Protein AF-A0A7C4MAB5-F1 (afdb_monomer)

Radius of gyration: 13.1 Å; Cα contacts (8 Å, |Δi|>4): 128; chains: 1; bounding box: 33×31×40 Å

Mean predicted aligned error: 6.9 Å

Foldseek 3Di:
DDDDCDDDAQEQDPVRVSVVVVVVCLVPPQKHKYKYWDPSQVVVVVVQVVDPQKDFPDWDWDDDPDPDTTTMIITMMHGDDD

Nearest PDB structures (foldseek):
  1vhs-assembly1_A  TM=5.110E-01  e=1.006E-01  Bacillus subtilis
  1uw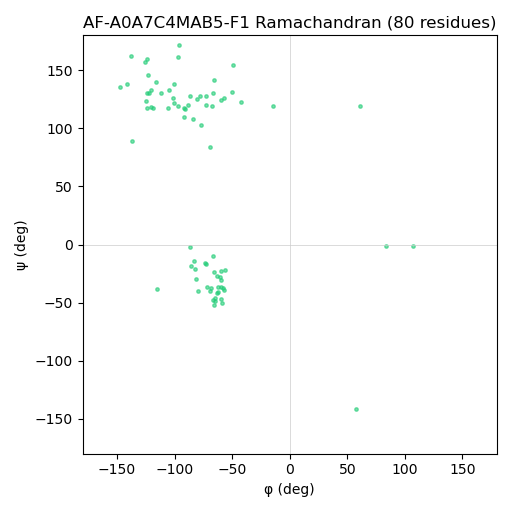v-assembly1_A  TM=6.730E-01  e=1.333E+00  Escherichia coli K-12
  5wif-assembly1_C  TM=4.591E-01  e=1.424E+00  Yersinia pestis
  1yr0-assembly2_D  TM=4.159E-01  e=1.626E+00  Agrobacterium fabrum str. C58
  4r9m-assembly1_C  TM=4.307E-01  e=2.763E+00  Escherichia coli K-12

Sequence (82 aa):
MKGEVRGKPIFCRSDGEWKIELEERLHKDAEIMLLALGDVKYKVLAYLNKRKDIEIVKLETRHKKKRGKDTGLKVTVRKRQQ

pLDDT: mean 83.42, std 16.48, range [33.31, 95.12]

Secondary structure (DSSP, 8-state):
-----PPPPEEE-TT-THHHHHHHHHTT-S-EEEEE-TTHHHHHHHHHHH-SSEEEEEEEEE--SSTTS--EEEEEEEEPP-

Solvent-accessible surface area (backbone atoms only — not comparable to full-atom values): 4872 Å² total; per-residue (Å²): 138,83,79,76,88,69,60,84,66,45,66,42,56,88,86,52,62,45,56,59,5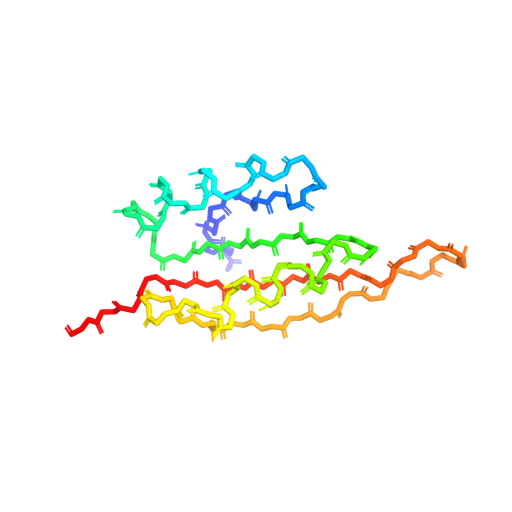8,46,56,65,38,49,78,73,42,80,55,46,35,39,37,20,48,48,73,40,30,58,56,51,50,58,52,55,74,71,38,84,57,49,38,81,77,42,82,45,79,42,76,59,92,60,89,90,64,52,58,25,33,38,37,32,33,27,54,48,82,128

Structure (mmCIF, N/CA/C/O backbone):
data_AF-A0A7C4MAB5-F1
#
_entry.id   AF-A0A7C4MAB5-F1
#
loop_
_atom_site.group_PDB
_atom_site.id
_atom_site.type_symbol
_atom_site.label_atom_id
_atom_site.label_alt_id
_atom_site.label_comp_id
_atom_site.label_asym_id
_atom_site.label_entity_id
_atom_site.label_seq_id
_atom_site.pdbx_PDB_ins_code
_atom_site.Cartn_x
_atom_site.Cartn_y
_atom_site.Cartn_z
_atom_site.occupancy
_atom_site.B_iso_or_equiv
_atom_site.auth_seq_id
_atom_site.auth_comp_id
_atom_site.auth_asym_id
_atom_site.auth_atom_id
_atom_site.pdbx_PDB_model_num
ATOM 1 N N . MET A 1 1 ? -19.063 21.238 -5.777 1.00 33.31 1 MET A N 1
ATOM 2 C CA . MET A 1 1 ? -18.608 19.946 -5.219 1.00 33.31 1 MET A CA 1
ATOM 3 C C . MET A 1 1 ? -17.082 19.913 -5.254 1.00 33.31 1 MET A C 1
ATOM 5 O O . MET A 1 1 ? -16.513 19.642 -6.302 1.00 33.31 1 MET A O 1
ATOM 9 N N . LYS A 1 2 ? -16.409 20.317 -4.167 1.00 37.69 2 LYS A N 1
ATOM 10 C CA . LYS A 1 2 ? -14.93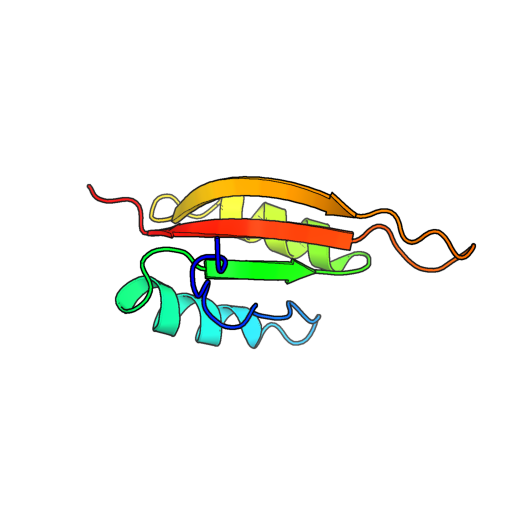9 20.278 -4.073 1.00 37.69 2 LYS A CA 1
ATOM 11 C C . LYS A 1 2 ? -14.553 18.941 -3.446 1.00 37.69 2 LYS A C 1
ATOM 13 O O . LYS A 1 2 ? -15.008 18.638 -2.351 1.00 37.69 2 LYS A O 1
ATOM 18 N N . GLY A 1 3 ? -13.815 18.137 -4.208 1.00 37.88 3 GLY A N 1
ATOM 19 C CA . GLY A 1 3 ? -13.428 16.780 -3.847 1.00 37.88 3 GLY A CA 1
ATOM 20 C C . GLY A 1 3 ? -12.667 16.735 -2.527 1.00 37.88 3 GLY A C 1
ATOM 21 O O . GLY A 1 3 ? -11.688 17.451 -2.345 1.00 37.88 3 GLY A O 1
ATOM 22 N N . GLU A 1 4 ? -13.184 15.892 -1.641 1.00 40.53 4 GLU A N 1
ATOM 23 C CA . GLU A 1 4 ? -12.544 15.226 -0.510 1.00 40.53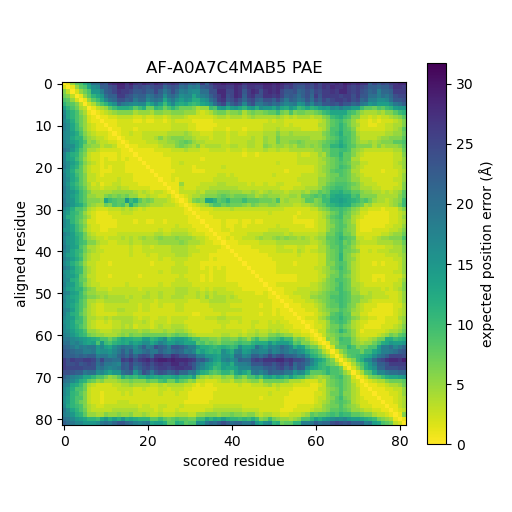 4 GLU A CA 1
ATOM 24 C C . GLU A 1 4 ? -11.006 15.284 -0.555 1.00 40.53 4 GLU A C 1
ATOM 26 O O . GLU A 1 4 ? -10.374 14.793 -1.497 1.00 40.53 4 GLU A O 1
ATOM 31 N N . VAL A 1 5 ? -10.402 15.905 0.462 1.00 46.19 5 VAL A N 1
ATOM 32 C CA . VAL A 1 5 ? -8.946 15.984 0.635 1.00 46.19 5 VAL A CA 1
ATOM 33 C C . VAL A 1 5 ? -8.437 14.586 0.981 1.00 46.19 5 VAL A C 1
ATOM 35 O O . VAL A 1 5 ? -8.279 14.225 2.141 1.00 46.19 5 VAL A O 1
ATOM 38 N N . ARG A 1 6 ? -8.213 13.761 -0.041 1.00 58.97 6 ARG A N 1
ATOM 39 C CA . ARG A 1 6 ? -7.491 12.497 0.107 1.00 58.97 6 ARG A CA 1
ATOM 40 C C . ARG A 1 6 ? -6.020 12.834 0.315 1.00 58.97 6 ARG A C 1
ATOM 42 O O . ARG A 1 6 ? -5.459 13.603 -0.469 1.00 58.97 6 ARG A O 1
ATOM 49 N N . GLY A 1 7 ? -5.420 12.294 1.375 1.00 67.19 7 GLY A N 1
ATOM 50 C CA . GLY A 1 7 ? -4.019 12.528 1.728 1.00 67.19 7 GLY A CA 1
ATOM 51 C C . GLY A 1 7 ? -3.066 12.336 0.541 1.00 67.19 7 GLY A C 1
ATOM 52 O O . GLY A 1 7 ? -3.366 11.624 -0.423 1.00 67.19 7 GLY A O 1
ATOM 53 N N . LYS A 1 8 ? -1.905 13.003 0.596 1.00 84.56 8 LYS A N 1
ATOM 54 C CA . LYS A 1 8 ? -0.876 12.952 -0.457 1.00 84.56 8 LYS A CA 1
ATOM 55 C C . LYS A 1 8 ? -0.569 11.488 -0.817 1.00 84.56 8 LYS A C 1
ATOM 57 O O . LYS A 1 8 ? -0.325 10.705 0.092 1.00 84.56 8 LYS A O 1
ATOM 62 N N . PRO A 1 9 ? -0.539 11.081 -2.096 1.00 90.00 9 PRO A N 1
ATOM 63 C CA . PRO A 1 9 ? -0.227 9.697 -2.432 1.00 90.00 9 PRO A CA 1
ATOM 64 C C . PRO A 1 9 ? 1.221 9.342 -2.067 1.00 90.00 9 PRO A C 1
ATOM 66 O O . PRO A 1 9 ? 2.132 10.146 -2.276 1.00 90.00 9 PRO A O 1
ATOM 69 N N . ILE A 1 10 ? 1.422 8.121 -1.577 1.00 93.81 10 ILE A N 1
ATOM 70 C CA . ILE A 1 10 ? 2.733 7.503 -1.381 1.00 93.81 10 ILE A CA 1
ATOM 71 C C . ILE A 1 10 ? 3.202 6.958 -2.731 1.00 93.81 10 ILE A C 1
ATOM 73 O O . ILE A 1 10 ? 2.507 6.169 -3.379 1.00 93.81 10 ILE A O 1
ATOM 77 N N . PHE A 1 11 ? 4.391 7.362 -3.169 1.00 92.88 11 PHE A N 1
ATOM 78 C CA . PHE A 1 11 ? 4.988 6.857 -4.403 1.00 92.88 11 PHE A CA 1
ATOM 79 C C . PHE A 1 11 ? 5.878 5.652 -4.103 1.00 92.88 11 PHE A C 1
ATOM 81 O O . PHE A 1 11 ? 6.962 5.788 -3.544 1.00 92.88 11 PHE A O 1
ATOM 88 N N . CYS A 1 12 ? 5.440 4.467 -4.518 1.00 93.50 12 CYS A N 1
ATOM 89 C CA . CYS A 1 12 ? 6.172 3.227 -4.328 1.00 93.50 12 CYS A CA 1
ATOM 90 C C . CYS A 1 12 ? 7.312 3.123 -5.340 1.00 93.50 12 CYS A C 1
ATOM 92 O O . CYS A 1 12 ? 7.099 2.805 -6.516 1.00 93.50 12 CYS A O 1
ATOM 94 N N . ARG A 1 13 ? 8.526 3.386 -4.865 1.00 91.19 13 ARG A N 1
ATOM 95 C CA . ARG A 1 13 ? 9.775 3.189 -5.600 1.00 91.19 13 ARG A CA 1
ATOM 96 C C . ARG A 1 13 ? 10.413 1.846 -5.239 1.00 91.19 13 ARG A C 1
ATOM 98 O O . ARG A 1 13 ? 9.941 1.115 -4.366 1.00 91.19 13 ARG A O 1
ATOM 105 N N . SER A 1 14 ? 11.463 1.482 -5.968 1.00 90.00 14 SER A N 1
ATOM 106 C CA . SER A 1 14 ? 12.200 0.230 -5.764 1.00 90.00 14 SER A CA 1
ATOM 107 C C . SER A 1 14 ? 13.083 0.224 -4.513 1.00 90.00 14 SER A C 1
ATOM 109 O O . SER A 1 14 ? 13.486 -0.859 -4.100 1.00 90.00 14 SER A O 1
ATOM 111 N N . ASP A 1 15 ? 13.358 1.393 -3.929 1.00 90.06 15 ASP A N 1
ATOM 112 C CA . ASP A 1 15 ? 14.120 1.582 -2.681 1.00 90.06 15 ASP A CA 1
ATOM 113 C C . ASP A 1 15 ? 13.440 0.958 -1.448 1.00 90.06 15 ASP A C 1
ATOM 115 O O . ASP A 1 15 ? 14.111 0.534 -0.515 1.00 90.06 15 ASP A O 1
ATOM 119 N N . GLY A 1 16 ? 12.110 0.834 -1.463 1.00 89.56 16 GLY A N 1
ATOM 120 C CA . GLY A 1 16 ? 11.338 0.258 -0.365 1.00 89.56 16 GLY A CA 1
ATOM 121 C C . GLY A 1 16 ? 10.996 1.232 0.765 1.00 89.56 16 GLY A C 1
ATOM 122 O O . GLY A 1 16 ? 10.265 0.824 1.668 1.00 89.56 16 GLY A O 1
ATOM 123 N N . GLU A 1 17 ? 11.425 2.497 0.696 1.00 93.00 17 GLU A N 1
ATOM 124 C CA . GLU A 1 17 ? 11.148 3.522 1.722 1.00 93.00 17 GLU A CA 1
ATOM 125 C C . GLU A 1 17 ? 9.645 3.760 1.909 1.00 93.00 17 GLU A C 1
ATOM 127 O O . GLU A 1 17 ? 9.166 3.989 3.018 1.00 93.00 17 GLU A O 1
ATOM 132 N N . TRP A 1 18 ? 8.871 3.583 0.835 1.00 94.19 18 TRP A N 1
ATOM 133 C CA . TRP A 1 18 ? 7.411 3.690 0.846 1.00 94.19 18 TRP A CA 1
ATOM 134 C C . TRP A 1 18 ? 6.723 2.771 1.864 1.00 94.19 18 TRP A C 1
ATOM 136 O O . TRP A 1 18 ? 5.585 3.039 2.239 1.00 94.19 18 TRP A O 1
ATOM 146 N N . LYS A 1 19 ? 7.372 1.684 2.306 1.00 94.56 19 LYS A N 1
ATOM 147 C CA . LYS A 1 19 ? 6.828 0.807 3.352 1.00 94.56 19 LYS A CA 1
ATOM 148 C C . LYS A 1 19 ? 6.820 1.499 4.711 1.00 94.56 19 LYS A C 1
ATOM 150 O O . LYS A 1 19 ? 5.850 1.357 5.439 1.00 94.56 19 LYS A O 1
ATOM 155 N N . ILE A 1 20 ? 7.872 2.254 5.028 1.00 93.62 20 ILE A N 1
ATOM 156 C CA . ILE A 1 20 ? 7.989 2.990 6.293 1.00 93.62 20 ILE A CA 1
ATOM 157 C C . ILE A 1 20 ? 6.930 4.098 6.324 1.00 93.62 20 ILE A C 1
ATOM 159 O O . ILE A 1 20 ? 6.150 4.173 7.268 1.00 93.62 20 ILE A O 1
ATOM 163 N N . GLU A 1 21 ? 6.819 4.871 5.236 1.00 94.38 21 GLU A N 1
ATOM 164 C CA . GLU A 1 21 ? 5.777 5.901 5.096 1.00 94.38 21 GLU A CA 1
ATOM 165 C C . GLU A 1 21 ? 4.363 5.298 5.177 1.00 94.38 21 GLU A C 1
ATOM 167 O O . GLU A 1 21 ? 3.457 5.905 5.750 1.00 94.38 21 GLU A O 1
ATOM 172 N N . LEU A 1 22 ? 4.163 4.091 4.632 1.00 93.56 22 LEU A N 1
ATOM 173 C CA . LEU A 1 22 ? 2.890 3.381 4.720 1.00 93.56 22 LEU A CA 1
ATOM 174 C C . LEU A 1 22 ? 2.547 3.003 6.166 1.00 93.56 22 LEU A C 1
ATOM 176 O O . LEU A 1 22 ? 1.416 3.253 6.574 1.00 93.56 22 LEU A O 1
ATOM 180 N N . GLU A 1 23 ? 3.484 2.448 6.942 1.00 92.62 23 GLU A N 1
ATOM 181 C CA . GLU A 1 23 ? 3.236 2.121 8.356 1.00 92.62 23 GLU A CA 1
ATOM 182 C C . GLU A 1 23 ? 2.845 3.365 9.153 1.00 92.62 23 GLU A C 1
ATOM 184 O O . GLU A 1 23 ? 1.809 3.381 9.815 1.00 92.62 23 GLU A O 1
ATOM 189 N N . GLU A 1 24 ? 3.630 4.439 9.046 1.00 92.31 24 GLU A N 1
ATOM 190 C CA . GLU A 1 24 ? 3.381 5.678 9.789 1.00 92.31 24 GLU A CA 1
ATOM 191 C C . GLU A 1 24 ? 2.002 6.266 9.489 1.00 92.31 24 GLU A C 1
ATOM 193 O O . GLU A 1 24 ? 1.330 6.789 10.386 1.00 92.31 24 GLU A O 1
ATOM 198 N N . ARG A 1 25 ? 1.567 6.171 8.229 1.00 91.81 25 ARG A N 1
ATOM 199 C CA . ARG A 1 25 ? 0.266 6.676 7.800 1.00 91.81 25 ARG A CA 1
ATOM 200 C C . ARG A 1 25 ? -0.878 5.732 8.109 1.00 91.81 25 ARG A C 1
ATOM 202 O O . ARG A 1 25 ? -1.958 6.225 8.399 1.00 91.81 25 ARG A O 1
ATOM 209 N N . LEU A 1 26 ? -0.675 4.414 8.144 1.00 90.38 26 LEU A N 1
ATOM 210 C CA . LEU A 1 26 ? -1.729 3.455 8.520 1.00 90.38 26 LEU A CA 1
ATOM 211 C C . LEU A 1 26 ? -2.265 3.696 9.936 1.00 90.38 26 LEU A C 1
ATOM 213 O O . LEU A 1 26 ? -3.389 3.301 10.242 1.00 90.38 26 LEU A O 1
ATOM 217 N N . HIS A 1 27 ? -1.480 4.347 10.797 1.00 84.19 27 HIS A N 1
ATOM 218 C CA . HIS A 1 27 ? -1.900 4.741 12.140 1.00 84.19 27 HIS A CA 1
ATOM 219 C C . HIS A 1 27 ? -2.631 6.089 12.212 1.00 84.19 27 HIS A C 1
ATOM 221 O O . HIS A 1 27 ? -3.286 6.351 13.219 1.00 84.19 27 HIS A O 1
ATOM 227 N N . LYS A 1 28 ? -2.503 6.946 11.194 1.00 84.50 28 LYS A N 1
ATOM 228 C CA . LYS A 1 28 ? -2.964 8.346 11.223 1.00 84.50 28 LYS A CA 1
ATOM 229 C C . LYS A 1 28 ? -4.085 8.624 10.226 1.00 84.50 28 LYS A C 1
ATOM 231 O O . LYS A 1 28 ? -5.014 9.362 10.539 1.00 84.50 28 LYS A O 1
ATOM 236 N N . ASP A 1 29 ? -3.995 8.026 9.046 1.00 81.81 29 ASP A N 1
ATOM 237 C CA . ASP A 1 29 ? -4.854 8.311 7.908 1.00 81.81 29 ASP A CA 1
ATOM 238 C C . ASP A 1 29 ? -5.952 7.250 7.779 1.00 81.81 29 ASP A C 1
ATOM 240 O O . ASP A 1 29 ? -5.706 6.048 7.890 1.00 81.81 29 ASP A O 1
ATOM 244 N N . ALA A 1 30 ? -7.175 7.697 7.481 1.00 85.19 30 ALA A N 1
ATOM 245 C CA . ALA A 1 30 ? -8.305 6.800 7.241 1.00 85.19 30 ALA A CA 1
ATOM 246 C C . ALA A 1 30 ? -8.145 5.989 5.942 1.00 85.19 30 ALA A C 1
ATOM 248 O O . ALA A 1 30 ? -8.507 4.817 5.893 1.00 85.19 30 ALA A O 1
ATOM 249 N N . GLU A 1 31 ? -7.584 6.602 4.897 1.00 91.44 31 GLU A N 1
ATOM 250 C CA . GLU A 1 31 ? -7.284 5.961 3.618 1.00 91.44 3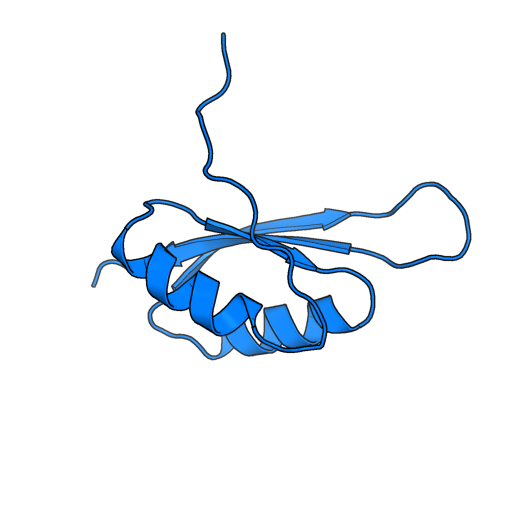1 GLU A CA 1
ATOM 251 C C . GLU A 1 31 ? -5.955 6.470 3.064 1.00 91.44 31 GLU A C 1
ATOM 253 O O . GLU A 1 31 ? -5.674 7.669 3.055 1.00 91.44 31 GLU A O 1
ATOM 258 N N . ILE A 1 32 ? -5.163 5.552 2.521 1.00 93.81 32 ILE A N 1
ATOM 259 C CA . ILE A 1 32 ? -3.837 5.821 1.980 1.00 93.81 32 ILE A CA 1
ATOM 260 C C . ILE A 1 32 ? -3.812 5.393 0.529 1.00 93.81 32 ILE A C 1
ATOM 262 O O . ILE A 1 32 ? -4.193 4.279 0.173 1.00 93.81 32 ILE A O 1
ATOM 266 N N . MET A 1 33 ? -3.327 6.281 -0.328 1.00 94.62 33 MET A N 1
ATOM 267 C CA . MET A 1 33 ? -3.165 6.005 -1.745 1.00 94.62 33 MET A CA 1
ATOM 268 C C . MET A 1 33 ? -1.706 5.679 -2.052 1.00 94.62 33 MET A C 1
ATOM 270 O O . MET A 1 33 ? -0.831 6.509 -1.838 1.00 94.62 33 MET A O 1
ATOM 274 N N . LEU A 1 34 ? -1.459 4.500 -2.608 1.00 94.44 34 LEU A N 1
ATOM 275 C CA . LEU A 1 34 ? -0.160 4.039 -3.083 1.00 94.44 34 LEU A CA 1
ATOM 276 C C . LEU A 1 34 ? -0.134 4.086 -4.614 1.00 94.44 34 LEU A C 1
ATOM 278 O O . LEU A 1 34 ? -1.062 3.624 -5.286 1.00 94.44 34 LEU A O 1
ATOM 282 N N . LEU A 1 35 ? 0.940 4.639 -5.171 1.00 92.81 35 LEU A N 1
ATOM 283 C CA . LEU A 1 35 ? 1.185 4.736 -6.607 1.00 92.81 35 LEU A CA 1
ATOM 284 C C . LEU A 1 35 ? 2.479 4.014 -6.968 1.00 92.81 35 LEU A C 1
ATOM 286 O O . LEU A 1 35 ? 3.555 4.432 -6.555 1.00 92.81 35 LEU A O 1
ATOM 290 N N . ALA A 1 36 ? 2.385 2.978 -7.796 1.00 91.94 36 ALA A N 1
ATOM 291 C CA . ALA A 1 36 ? 3.528 2.206 -8.270 1.00 91.94 36 ALA A CA 1
ATOM 292 C C . ALA A 1 36 ? 3.588 2.195 -9.800 1.00 91.94 36 ALA A C 1
ATOM 294 O O . ALA A 1 36 ? 2.560 2.169 -10.477 1.00 91.94 36 ALA A O 1
ATOM 295 N N . LEU A 1 37 ? 4.797 2.191 -10.356 1.00 88.81 37 LEU A N 1
ATOM 296 C CA . LEU A 1 37 ? 5.046 2.088 -11.796 1.00 88.81 37 LEU A CA 1
ATOM 297 C C . LEU A 1 37 ? 5.968 0.897 -12.088 1.00 88.81 37 LEU A C 1
ATOM 299 O O . LEU A 1 37 ? 6.671 0.419 -11.197 1.00 88.81 37 LEU A O 1
ATOM 303 N N . GLY A 1 38 ? 5.951 0.425 -13.334 1.00 86.94 38 GLY A N 1
ATOM 304 C CA . GLY A 1 38 ? 6.798 -0.679 -13.795 1.00 86.94 38 GLY A CA 1
ATOM 305 C C . GLY A 1 38 ? 6.595 -1.947 -12.975 1.00 86.94 38 GLY A C 1
ATOM 306 O O . GLY A 1 38 ? 5.474 -2.249 -12.559 1.00 86.94 38 GLY A O 1
ATOM 307 N N . ASP A 1 39 ? 7.676 -2.673 -12.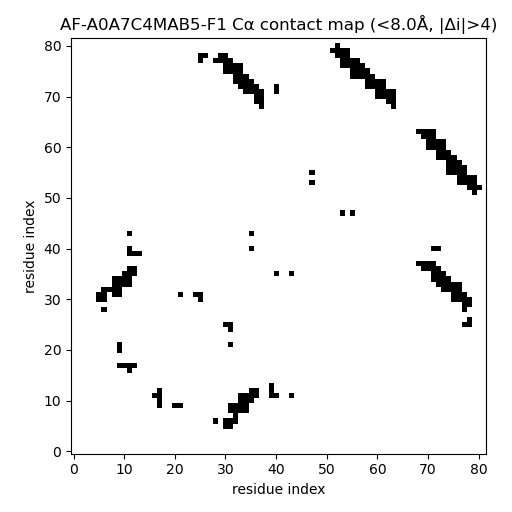709 1.00 87.50 39 ASP A N 1
ATOM 308 C CA . ASP A 1 39 ? 7.635 -3.932 -11.954 1.00 87.50 39 ASP A CA 1
ATOM 309 C C . ASP A 1 39 ? 7.378 -3.742 -10.457 1.00 87.50 39 ASP A C 1
ATOM 311 O O . ASP A 1 39 ? 6.957 -4.673 -9.762 1.00 87.50 39 ASP A O 1
ATOM 315 N N . VAL A 1 40 ? 7.557 -2.520 -9.942 1.00 89.94 40 VAL A N 1
ATOM 316 C CA . VAL A 1 40 ? 7.301 -2.211 -8.528 1.00 89.94 40 VAL A CA 1
ATOM 317 C C . VAL A 1 40 ? 5.835 -2.463 -8.170 1.00 89.94 40 VAL A C 1
ATOM 319 O O . VAL A 1 40 ? 5.549 -2.861 -7.043 1.00 89.94 40 VAL A O 1
ATOM 322 N N . LYS A 1 41 ? 4.899 -2.351 -9.124 1.00 90.06 41 LYS A N 1
ATOM 323 C CA . LYS A 1 41 ? 3.477 -2.654 -8.885 1.00 90.06 41 LYS A CA 1
ATOM 324 C C . LYS A 1 41 ? 3.233 -4.073 -8.377 1.00 90.06 41 LYS A C 1
ATOM 326 O O . LYS A 1 41 ? 2.404 -4.263 -7.492 1.00 90.06 41 LYS A O 1
ATOM 331 N N . TYR A 1 42 ? 3.965 -5.057 -8.900 1.00 90.69 42 TYR A N 1
ATOM 332 C CA . TYR A 1 42 ? 3.804 -6.450 -8.493 1.00 90.69 42 TYR A CA 1
ATOM 333 C C . TYR A 1 42 ? 4.360 -6.657 -7.086 1.00 90.69 42 TYR A C 1
ATOM 335 O O . TYR A 1 42 ? 3.751 -7.358 -6.283 1.00 90.69 42 TYR A O 1
ATOM 343 N N . LYS A 1 43 ? 5.463 -5.973 -6.746 1.00 92.88 43 LYS A N 1
ATOM 344 C CA . LYS A 1 43 ? 6.021 -5.969 -5.386 1.00 92.88 43 LYS A CA 1
ATOM 345 C C . LYS A 1 43 ? 5.054 -5.342 -4.380 1.00 92.88 43 LYS A C 1
ATOM 347 O O . LYS A 1 43 ? 4.891 -5.879 -3.288 1.00 92.88 43 LYS A O 1
ATOM 352 N N . VAL A 1 44 ? 4.397 -4.242 -4.751 1.00 93.62 44 VAL A N 1
ATOM 353 C CA . VAL A 1 44 ? 3.392 -3.571 -3.910 1.00 93.62 44 VAL A CA 1
ATOM 354 C C . VAL A 1 44 ? 2.177 -4.469 -3.697 1.00 93.62 44 VAL A C 1
ATOM 356 O O . VAL A 1 44 ? 1.788 -4.688 -2.556 1.00 93.62 44 VAL A O 1
ATOM 359 N N . LEU A 1 45 ? 1.626 -5.062 -4.760 1.00 92.81 45 LEU A N 1
ATOM 360 C CA . LEU A 1 45 ? 0.507 -6.005 -4.642 1.00 92.81 45 LEU A CA 1
ATOM 361 C C . LEU A 1 45 ? 0.857 -7.213 -3.775 1.00 92.81 45 LEU A C 1
ATOM 363 O O . LEU A 1 45 ? 0.095 -7.561 -2.879 1.00 92.81 45 LEU A O 1
ATOM 367 N N . ALA A 1 46 ? 2.021 -7.824 -4.005 1.00 94.06 46 ALA A N 1
ATOM 368 C CA . ALA A 1 46 ? 2.471 -8.971 -3.226 1.00 94.06 46 ALA A CA 1
ATOM 369 C C . ALA A 1 46 ? 2.663 -8.625 -1.742 1.00 94.06 46 ALA A C 1
ATOM 371 O O . ALA A 1 46 ? 2.373 -9.450 -0.880 1.00 94.06 46 ALA A O 1
ATOM 372 N N . TYR A 1 47 ? 3.142 -7.416 -1.439 1.00 94.81 47 TYR A N 1
ATOM 373 C CA . TYR A 1 47 ? 3.270 -6.931 -0.068 1.00 94.81 47 TYR A CA 1
ATOM 374 C C . TYR A 1 47 ? 1.902 -6.750 0.595 1.00 94.81 47 TYR A C 1
ATOM 376 O O . TYR A 1 47 ? 1.667 -7.313 1.661 1.00 94.81 47 TYR A O 1
ATOM 384 N N . LEU A 1 48 ? 0.984 -6.030 -0.057 1.00 94.81 48 LEU A N 1
ATOM 385 C CA . LEU A 1 48 ? -0.356 -5.772 0.473 1.00 94.81 48 LEU A CA 1
ATOM 386 C C . LEU A 1 48 ? -1.159 -7.064 0.660 1.00 94.81 48 LEU A C 1
ATOM 388 O O . LEU A 1 48 ? -1.798 -7.236 1.688 1.00 94.81 48 LEU A O 1
ATOM 392 N N . ASN A 1 49 ? -1.069 -8.011 -0.277 1.00 93.19 49 ASN A N 1
ATOM 393 C CA . ASN A 1 49 ? -1.793 -9.282 -0.193 1.00 93.19 49 ASN A CA 1
ATOM 394 C C . ASN A 1 49 ? -1.330 -10.170 0.979 1.00 93.19 49 ASN A C 1
ATOM 396 O O . ASN A 1 49 ? -2.075 -11.023 1.450 1.00 93.19 49 ASN A O 1
ATOM 400 N N . LYS A 1 50 ? -0.094 -9.982 1.465 1.00 94.69 50 LYS A N 1
ATOM 401 C CA . LYS A 1 50 ? 0.433 -10.692 2.643 1.00 94.69 50 LYS A CA 1
ATOM 402 C C . LYS A 1 50 ? 0.012 -10.046 3.969 1.00 94.69 50 LYS A C 1
ATOM 404 O O . LYS A 1 50 ? 0.178 -10.668 5.017 1.00 94.69 50 LYS A O 1
ATOM 409 N N . ARG A 1 51 ? -0.505 -8.814 3.947 1.00 94.25 51 ARG A N 1
ATOM 410 C CA . ARG A 1 51 ? -0.867 -8.042 5.142 1.00 94.25 51 ARG A CA 1
ATOM 411 C C . ARG A 1 51 ? -2.325 -8.288 5.516 1.00 94.25 51 ARG A C 1
ATOM 413 O O . ARG A 1 51 ? -3.233 -7.958 4.763 1.00 94.25 51 ARG A O 1
ATOM 420 N N . LYS A 1 52 ? -2.553 -8.874 6.696 1.00 92.12 52 LYS A N 1
ATOM 421 C CA . LYS A 1 52 ? -3.907 -9.162 7.218 1.00 92.12 52 LYS A CA 1
ATOM 422 C C . LYS A 1 52 ? -4.563 -7.951 7.887 1.00 92.12 52 LYS A C 1
ATOM 424 O O . LYS A 1 52 ? -5.777 -7.909 8.039 1.00 92.12 52 LYS A O 1
ATOM 429 N N . ASP A 1 53 ? -3.743 -6.996 8.294 1.00 92.56 53 ASP A N 1
ATOM 430 C CA . ASP A 1 53 ? -4.081 -5.743 8.963 1.00 92.56 53 ASP A CA 1
ATOM 431 C C . ASP A 1 53 ? -4.428 -4.611 7.984 1.00 92.56 53 ASP A C 1
ATOM 433 O O . ASP A 1 53 ? -4.781 -3.514 8.411 1.00 92.56 53 ASP A O 1
ATOM 437 N N . ILE A 1 54 ? -4.352 -4.871 6.676 1.00 94.31 54 ILE A N 1
ATOM 438 C CA . ILE A 1 54 ? -4.662 -3.910 5.620 1.00 94.31 54 ILE A CA 1
ATOM 439 C C . ILE A 1 54 ? -5.863 -4.406 4.812 1.00 94.31 54 ILE A C 1
ATOM 441 O O . ILE A 1 54 ? -6.000 -5.588 4.493 1.00 94.31 54 ILE A O 1
ATOM 445 N N . GLU A 1 55 ? -6.744 -3.481 4.455 1.00 93.88 55 GLU A N 1
ATOM 446 C CA . GLU A 1 55 ? -7.833 -3.694 3.512 1.00 93.88 55 GLU A CA 1
ATOM 447 C C . GLU A 1 55 ? -7.580 -2.879 2.240 1.00 93.88 55 GLU A C 1
ATOM 449 O O . GLU A 1 55 ? -7.292 -1.682 2.303 1.00 93.88 55 GLU A O 1
ATOM 454 N N . ILE A 1 56 ? -7.690 -3.525 1.076 1.00 94.31 56 ILE A N 1
ATOM 455 C CA . ILE A 1 56 ? -7.639 -2.845 -0.220 1.00 94.31 56 ILE A CA 1
ATOM 456 C C . ILE A 1 56 ? -9.042 -2.322 -0.532 1.00 94.31 56 ILE A C 1
ATOM 458 O O . ILE A 1 56 ? -9.933 -3.094 -0.869 1.00 94.31 56 ILE A O 1
ATOM 462 N N . VAL A 1 57 ? -9.215 -1.004 -0.448 1.00 93.88 57 VAL A N 1
ATOM 463 C CA . VAL A 1 57 ? -10.488 -0.317 -0.715 1.00 93.88 57 VAL A CA 1
ATOM 464 C C . VAL A 1 57 ? -10.710 -0.148 -2.216 1.00 93.88 57 VAL A C 1
ATOM 466 O O . VAL A 1 57 ? -11.821 -0.288 -2.720 1.00 93.88 57 VAL A O 1
ATOM 469 N N . LYS A 1 58 ? -9.644 0.176 -2.957 1.00 93.94 58 LYS A N 1
ATOM 470 C CA . LYS A 1 58 ? -9.723 0.406 -4.401 1.00 93.94 58 LYS A CA 1
ATOM 471 C C . LYS A 1 58 ? -8.442 -0.024 -5.093 1.00 93.94 58 LYS A C 1
ATOM 473 O O . LYS A 1 58 ? -7.355 0.339 -4.655 1.00 93.94 58 LYS A O 1
ATOM 478 N N . LEU A 1 59 ? -8.571 -0.720 -6.218 1.00 92.81 59 LEU A N 1
ATOM 479 C CA . LEU A 1 59 ? -7.456 -1.112 -7.072 1.00 92.81 59 LEU A CA 1
ATOM 480 C C . LEU A 1 59 ? -7.695 -0.595 -8.494 1.00 92.81 59 LEU A C 1
ATOM 482 O O . LEU A 1 59 ? -8.670 -0.967 -9.137 1.00 92.81 59 LEU A O 1
ATOM 486 N N . GLU A 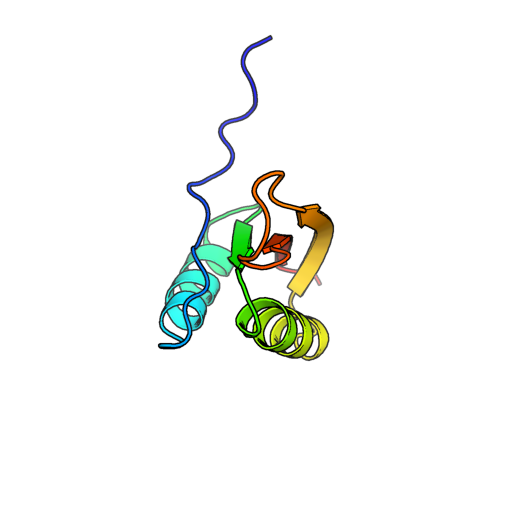1 60 ? -6.819 0.277 -8.987 1.00 91.62 60 GLU A N 1
ATOM 487 C CA . GLU A 1 60 ? -6.904 0.864 -10.325 1.00 91.62 60 GLU A CA 1
ATOM 488 C C . GLU A 1 60 ? -5.599 0.608 -11.091 1.00 91.62 60 GLU A C 1
ATOM 490 O O . GLU A 1 60 ? -4.516 1.032 -10.676 1.00 91.62 60 GLU A O 1
ATOM 495 N N . THR A 1 61 ? -5.684 -0.029 -12.257 1.00 86.75 61 THR A N 1
ATOM 496 C CA . THR A 1 61 ? -4.562 -0.109 -13.201 1.00 86.75 61 THR A CA 1
ATOM 497 C C . THR A 1 61 ? -4.560 1.123 -14.099 1.00 86.75 61 THR A C 1
ATOM 499 O O . THR A 1 61 ? -5.567 1.451 -14.726 1.00 86.75 61 THR A O 1
ATOM 502 N N . ARG A 1 62 ? -3.428 1.826 -14.192 1.00 75.75 62 ARG A N 1
ATOM 503 C CA . ARG A 1 62 ? -3.270 2.971 -15.099 1.00 75.75 62 ARG A CA 1
ATOM 504 C C . ARG A 1 62 ? -2.400 2.605 -16.291 1.00 75.75 62 ARG A C 1
ATOM 506 O O . ARG A 1 62 ? -1.202 2.377 -16.145 1.00 75.75 62 ARG A O 1
ATOM 513 N N . HIS A 1 63 ? -2.982 2.661 -17.483 1.00 65.31 63 HIS A N 1
ATOM 514 C CA . HIS A 1 63 ? -2.235 2.617 -18.737 1.00 65.31 63 HIS A CA 1
ATOM 515 C C . HIS A 1 63 ? -1.839 4.042 -19.141 1.00 65.31 63 HIS A C 1
ATOM 517 O O . HIS A 1 63 ? -2.697 4.909 -19.319 1.00 65.31 63 HIS A O 1
ATOM 523 N N . LYS A 1 64 ? -0.537 4.322 -19.272 1.00 61.56 64 LYS A N 1
ATOM 524 C CA . LYS A 1 64 ? -0.080 5.600 -19.835 1.00 61.56 64 LYS A CA 1
ATOM 525 C C . LYS A 1 64 ? -0.209 5.555 -21.362 1.00 61.56 64 LYS A C 1
ATOM 527 O O . LYS A 1 64 ? 0.312 4.653 -22.003 1.00 61.56 64 LYS A O 1
ATOM 532 N N . LYS A 1 65 ? -0.872 6.561 -21.948 1.00 55.88 65 LYS A N 1
ATOM 533 C CA . LYS A 1 65 ? -1.160 6.659 -23.397 1.00 55.88 65 LYS A CA 1
ATOM 534 C C . LYS A 1 65 ? 0.076 6.838 -24.304 1.00 55.88 65 LYS A C 1
ATOM 536 O O . LYS A 1 65 ? -0.066 6.746 -25.518 1.00 55.88 65 LYS A O 1
ATOM 541 N N . LYS A 1 66 ? 1.280 7.097 -23.772 1.00 57.47 66 LYS A N 1
ATOM 542 C CA . LYS A 1 66 ? 2.508 7.221 -24.584 1.00 57.47 66 LYS A CA 1
ATOM 543 C C . LYS A 1 66 ? 3.289 5.901 -24.593 1.00 57.47 66 LYS A C 1
ATOM 545 O O . LYS A 1 66 ? 3.698 5.414 -23.542 1.00 57.47 66 LYS A O 1
ATOM 550 N N . ARG A 1 67 ? 3.453 5.355 -25.806 1.00 50.59 67 ARG A N 1
ATOM 551 C CA . ARG A 1 67 ? 4.123 4.094 -26.166 1.00 50.59 67 ARG A CA 1
ATOM 552 C C . ARG A 1 67 ? 5.436 3.895 -25.388 1.00 50.59 67 ARG A C 1
ATOM 554 O O . ARG A 1 67 ? 6.329 4.731 -25.471 1.00 50.59 67 ARG A O 1
ATOM 561 N N . GLY A 1 68 ? 5.540 2.776 -24.665 1.00 49.94 68 GLY A N 1
ATOM 562 C CA . GLY A 1 68 ? 6.818 2.202 -24.222 1.00 49.94 68 GLY A CA 1
ATOM 563 C C . GLY A 1 68 ? 7.203 2.319 -22.743 1.00 49.94 68 GLY A C 1
ATOM 564 O O . GLY A 1 68 ? 8.262 1.812 -22.396 1.00 49.94 68 GLY A O 1
ATOM 565 N N . LYS A 1 69 ? 6.417 2.956 -21.859 1.00 52.94 69 LYS A N 1
ATOM 566 C CA . LYS A 1 69 ? 6.798 3.091 -20.434 1.00 52.94 69 LYS A CA 1
ATOM 567 C C . LYS A 1 69 ? 5.629 2.840 -19.477 1.00 52.94 69 LYS A C 1
ATOM 569 O O . LYS A 1 69 ? 4.907 3.758 -19.093 1.00 52.94 69 LYS A O 1
ATOM 574 N N . ASP A 1 70 ? 5.509 1.561 -19.133 1.00 62.91 70 ASP A N 1
ATOM 575 C CA . ASP A 1 70 ? 4.942 0.974 -17.918 1.00 62.91 70 ASP A CA 1
ATOM 576 C C . ASP A 1 70 ? 3.471 1.219 -17.547 1.00 62.91 70 ASP A C 1
ATOM 578 O O . ASP A 1 70 ? 3.032 2.319 -17.207 1.00 62.91 70 ASP A O 1
ATOM 582 N N . THR A 1 71 ? 2.721 0.112 -17.473 1.00 72.06 71 THR A N 1
ATOM 583 C CA . THR A 1 71 ? 1.457 0.017 -16.728 1.00 72.06 71 THR A CA 1
ATOM 584 C C . THR A 1 71 ? 1.719 0.329 -15.256 1.00 72.06 71 THR A C 1
ATOM 586 O O . THR A 1 71 ? 2.550 -0.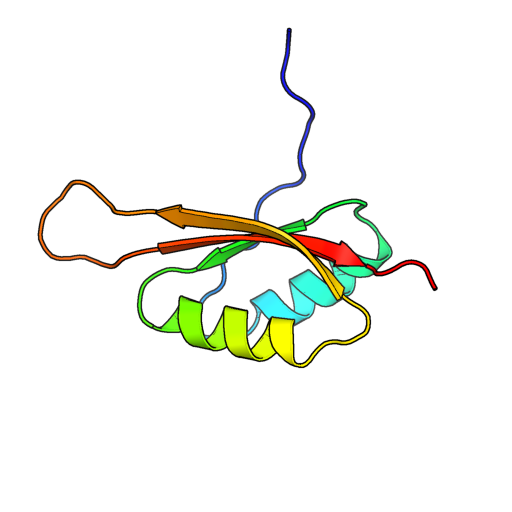327 -14.625 1.00 72.06 71 THR A O 1
ATOM 589 N N . GLY A 1 72 ? 1.003 1.314 -14.722 1.00 86.31 72 GLY A N 1
ATOM 590 C CA . GLY A 1 72 ? 1.035 1.706 -13.321 1.00 86.31 72 GLY A CA 1
ATOM 591 C C . GLY A 1 72 ? -0.093 1.086 -12.507 1.00 86.31 72 GLY A C 1
ATOM 592 O O . GLY A 1 72 ? -1.116 0.662 -13.044 1.00 86.31 72 GLY A O 1
ATOM 593 N N . LEU A 1 73 ? 0.088 1.089 -11.196 1.00 90.81 73 LEU A N 1
ATOM 594 C CA . LEU A 1 73 ? -0.895 0.678 -10.213 1.00 90.81 73 LEU A CA 1
ATOM 595 C C . LEU A 1 73 ? -1.183 1.841 -9.278 1.00 90.81 73 LEU A C 1
ATOM 597 O O . LEU A 1 73 ? -0.267 2.477 -8.759 1.00 90.81 73 LEU A O 1
ATOM 601 N N . LYS A 1 74 ? -2.464 2.090 -9.053 1.00 92.81 74 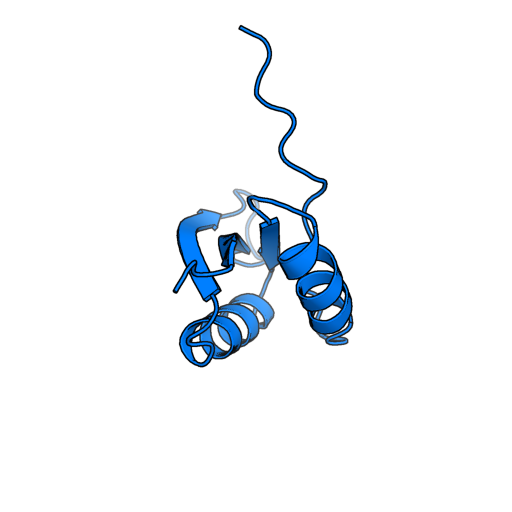LYS A N 1
ATOM 602 C CA . LYS A 1 74 ? -2.956 2.960 -8.000 1.00 92.81 74 LYS A CA 1
ATOM 603 C C . LYS A 1 74 ? -3.822 2.116 -7.084 1.00 92.81 74 LYS A C 1
ATOM 605 O O . LYS A 1 74 ? -4.834 1.582 -7.524 1.00 92.81 74 LYS A O 1
ATOM 610 N N . VAL A 1 75 ? -3.420 1.991 -5.830 1.00 94.06 75 VAL A N 1
ATOM 611 C CA . VAL A 1 75 ? -4.165 1.227 -4.833 1.00 94.06 75 VAL A CA 1
ATOM 612 C C . VAL A 1 75 ? -4.477 2.122 -3.649 1.00 94.06 75 VAL A C 1
ATOM 614 O O . VAL A 1 75 ? -3.608 2.832 -3.155 1.00 94.06 75 VAL A O 1
ATOM 617 N N . THR A 1 76 ? -5.735 2.135 -3.236 1.00 95.12 76 THR A N 1
ATOM 618 C CA . THR A 1 76 ? -6.170 2.780 -2.004 1.00 95.12 76 THR A CA 1
ATOM 619 C C . THR A 1 76 ? -6.363 1.699 -0.964 1.00 95.12 76 THR A C 1
ATOM 621 O O . THR A 1 76 ? -7.074 0.721 -1.204 1.00 95.12 76 THR A O 1
ATOM 624 N N . VAL A 1 77 ? -5.703 1.874 0.170 1.00 94.94 77 VAL A N 1
ATOM 625 C CA . VAL A 1 77 ? -5.724 0.943 1.287 1.00 94.94 77 VAL A CA 1
ATOM 626 C C . VAL A 1 77 ? -6.121 1.663 2.560 1.00 94.94 77 VAL A C 1
ATOM 628 O O . VAL A 1 77 ? -5.932 2.871 2.680 1.00 94.94 77 VAL A O 1
ATOM 631 N N . ARG A 1 78 ? -6.634 0.913 3.524 1.00 93.69 78 ARG A N 1
ATOM 632 C CA . ARG A 1 78 ? -6.851 1.386 4.889 1.00 93.69 78 ARG A CA 1
ATOM 633 C C . ARG A 1 78 ? -6.443 0.315 5.882 1.00 93.69 78 ARG A C 1
ATOM 635 O O . ARG A 1 78 ? -6.348 -0.862 5.525 1.00 93.69 78 ARG A O 1
ATOM 642 N N . LYS A 1 79 ? -6.230 0.715 7.131 1.00 93.19 79 LYS A N 1
ATOM 643 C CA . LYS A 1 79 ? -6.058 -0.242 8.219 1.00 93.19 79 LYS A CA 1
ATOM 644 C C . LYS A 1 79 ? -7.376 -0.982 8.438 1.00 93.19 79 LYS A C 1
ATOM 646 O O . LYS A 1 79 ? -8.430 -0.358 8.546 1.00 93.19 79 LYS A O 1
ATOM 651 N N . ARG A 1 80 ? -7.318 -2.310 8.492 1.00 90.25 80 ARG A N 1
ATOM 652 C CA . ARG A 1 80 ? -8.471 -3.138 8.840 1.00 90.25 80 ARG A CA 1
ATOM 653 C C . ARG A 1 80 ? -8.812 -2.872 10.305 1.00 90.25 80 ARG A C 1
ATOM 655 O O . ARG A 1 80 ? -7.973 -3.090 11.179 1.00 90.25 80 ARG A O 1
ATOM 662 N N . GLN A 1 81 ? -10.019 -2.384 10.558 1.00 77.69 81 GLN A N 1
ATOM 663 C CA . GLN A 1 81 ? -10.572 -2.362 11.908 1.00 77.69 81 GLN A CA 1
ATOM 664 C C . GLN A 1 81 ? -10.940 -3.809 12.254 1.00 77.69 81 GLN A C 1
ATOM 666 O O . GLN A 1 81 ? -11.646 -4.456 11.479 1.00 77.69 81 GLN A O 1
ATOM 671 N N . GLN A 1 82 ? -10.330 -4.342 13.315 1.00 59.12 82 GLN A N 1
ATOM 672 C CA . GLN A 1 82 ? -10.725 -5.631 13.889 1.00 59.12 82 GLN A CA 1
ATOM 673 C C . GLN A 1 82 ? -12.014 -5.460 14.681 1.00 59.12 82 GLN A C 1
ATOM 675 O O . GLN A 1 82 ? -12.157 -4.384 15.306 1.00 59.12 82 GLN A O 1
#